Protein AF-A0A8H6MIF4-F1 (afdb_monomer_lite)

InterPro domains:
  IPR018392 LysM domain [PF01476] (55-94)
  IPR018392 LysM domain [PS51782] (53-99)
  IPR018392 LysM domain [SM00257] (54-100)
  IPR018392 LysM domain [cd00118] (54-97)
  IPR036779 LysM domain superfamily [G3DSA:3.10.350.10] (51-100)
  IPR036779 LysM domain superfamily [SSF54106] (51-100)
  IPR052210 Secreted LysM effector LysM1-like [PTHR34997] (2-101)

Foldseek 3Di:
DDPPPDDPDDDDDDDDDDDDDDDDDDDPPDDPLPPDDDDDPPAQPPADPQQPDKDQAAPPDALVNVCVVLVHDSVVQCVRRVQCPPRSVRPDHRHIHGRDGD

Radius of gyration: 19.07 Å; chains: 1; bounding box: 45×37×45 Å

pLDDT: mean 76.55, std 22.85, range [36.5, 97.06]

Secondary structure (DSSP, 8-state):
---TT--SS---------------------------PPPPSSBPTTPPTTEEEEEEPPTT--HHHHHHHHT--HHHHHHH-GGG-TTSTTPPTTSEEEEEE-

Structure (mmCIF, N/CA/C/O backbone):
data_AF-A0A8H6MIF4-F1
#
_entry.id   AF-A0A8H6MIF4-F1
#
loop_
_atom_site.group_PDB
_atom_site.id
_atom_site.type_symbol
_atom_site.label_atom_id
_atom_site.label_alt_id
_atom_site.label_comp_id
_atom_site.label_asym_id
_atom_site.label_entity_id
_atom_site.label_seq_id
_atom_site.pdbx_PDB_ins_code
_atom_site.Cartn_x
_atom_site.Cartn_y
_atom_site.Cartn_z
_atom_site.occupancy
_atom_site.B_iso_or_equiv
_atom_site.auth_seq_id
_atom_site.auth_comp_id
_atom_site.auth_asym_id
_atom_site.auth_atom_id
_atom_site.pdbx_PDB_model_num
ATOM 1 N N . MET A 1 1 ? -34.118 21.439 -12.849 1.00 39.94 1 MET A N 1
ATOM 2 C CA . MET A 1 1 ? -33.995 20.562 -11.679 1.00 39.94 1 MET A CA 1
ATOM 3 C C . MET A 1 1 ? -33.793 19.154 -12.208 1.00 39.94 1 MET A C 1
ATOM 5 O O . MET A 1 1 ? -34.739 18.607 -12.749 1.00 39.94 1 MET A O 1
ATOM 9 N N . ASP A 1 2 ? -32.622 18.547 -12.276 1.00 39.00 2 ASP A N 1
ATOM 10 C CA . ASP A 1 2 ? -31.267 18.892 -11.862 1.00 39.00 2 ASP A CA 1
ATOM 11 C C . ASP A 1 2 ? -30.372 17.951 -12.676 1.00 39.00 2 ASP A C 1
ATOM 13 O O . ASP A 1 2 ? -30.547 16.738 -12.604 1.00 39.00 2 ASP A O 1
ATOM 17 N N . CYS A 1 3 ? -29.428 18.477 -13.455 1.00 49.06 3 CYS A N 1
ATOM 18 C CA . CYS A 1 3 ? -28.367 17.652 -14.048 1.00 49.06 3 CYS A CA 1
ATOM 19 C C . CYS A 1 3 ? -27.164 17.593 -13.093 1.00 49.06 3 CYS A C 1
ATOM 21 O O . CYS A 1 3 ? -26.014 17.712 -13.511 1.00 49.06 3 CYS A O 1
ATOM 23 N N . THR A 1 4 ? -27.436 17.471 -11.793 1.00 48.31 4 THR A N 1
ATOM 24 C CA . THR A 1 4 ? -26.434 17.487 -10.726 1.00 48.31 4 THR A CA 1
ATOM 25 C C . THR A 1 4 ? -26.097 16.042 -10.380 1.00 48.31 4 THR A C 1
ATOM 27 O O . THR A 1 4 ? -26.731 15.441 -9.520 1.00 48.31 4 THR A O 1
ATOM 30 N N . GLY A 1 5 ? -25.149 15.456 -11.114 1.00 53.59 5 GLY A N 1
ATOM 31 C CA . GLY A 1 5 ? -24.694 14.085 -10.853 1.00 53.59 5 GLY A CA 1
ATOM 32 C C . GLY A 1 5 ? -24.014 13.358 -12.013 1.00 53.59 5 GLY A C 1
ATOM 33 O O . GLY A 1 5 ? -23.621 12.210 -11.842 1.00 53.59 5 GLY A O 1
ATOM 34 N N . LEU A 1 6 ? -23.855 13.984 -13.185 1.00 45.16 6 LEU A N 1
ATOM 35 C CA . LEU A 1 6 ? -23.124 13.369 -14.293 1.00 45.16 6 LEU A CA 1
ATOM 36 C C . LEU A 1 6 ? -21.614 13.551 -14.074 1.00 45.16 6 LEU A C 1
ATOM 38 O O . LEU A 1 6 ? -21.033 14.555 -14.483 1.00 45.16 6 LEU A O 1
ATOM 42 N N . GLN A 1 7 ? -20.986 12.600 -13.385 1.00 51.16 7 GLN A N 1
ATOM 43 C CA . GLN A 1 7 ? -19.533 12.460 -13.426 1.00 51.16 7 GLN A CA 1
ATOM 44 C C . GLN A 1 7 ? -19.159 11.801 -14.757 1.00 51.16 7 GLN A C 1
ATOM 46 O O . GLN A 1 7 ? -19.759 10.804 -15.161 1.00 51.16 7 GLN A O 1
ATOM 51 N N . ALA A 1 8 ? -18.224 12.428 -15.469 1.00 39.44 8 ALA A N 1
ATOM 52 C CA . ALA A 1 8 ? -17.667 11.910 -16.708 1.00 39.44 8 ALA A CA 1
ATOM 53 C C . ALA A 1 8 ? -17.007 10.538 -16.466 1.00 39.44 8 ALA A C 1
ATOM 55 O O . ALA A 1 8 ? -16.437 10.314 -15.401 1.00 39.44 8 ALA A O 1
ATOM 56 N N . ASP A 1 9 ? -17.116 9.662 -17.470 1.00 50.44 9 ASP A N 1
ATOM 57 C CA . ASP A 1 9 ? -16.476 8.339 -17.584 1.00 50.44 9 ASP A CA 1
ATOM 58 C C . ASP A 1 9 ? -17.130 7.119 -16.906 1.00 50.44 9 ASP A C 1
ATOM 60 O O . ASP A 1 9 ? -16.450 6.174 -16.518 1.00 50.44 9 ASP A O 1
ATOM 64 N N . VAL A 1 10 ? -18.468 7.041 -16.878 1.00 53.00 10 VAL A N 1
ATOM 65 C CA . VAL A 1 10 ? -19.162 5.766 -16.601 1.00 53.00 10 VAL A CA 1
ATOM 66 C C . VAL A 1 10 ? -20.146 5.408 -17.719 1.00 53.00 10 VAL A C 1
ATOM 68 O O . VAL A 1 10 ? -21.221 5.992 -17.846 1.00 53.00 10 VAL A O 1
ATOM 71 N N . TYR A 1 11 ? -19.791 4.397 -18.517 1.00 50.78 11 TYR A N 1
ATOM 72 C CA . TYR A 1 11 ? -20.720 3.677 -19.390 1.00 50.78 11 TYR A CA 1
ATOM 73 C C . TYR A 1 11 ? -21.257 2.453 -18.636 1.00 50.78 11 TYR A C 1
ATOM 75 O O . TYR A 1 11 ? -20.521 1.503 -18.383 1.00 50.78 11 TYR A O 1
ATOM 83 N N . VAL A 1 12 ? -22.545 2.458 -18.281 1.00 49.25 12 VAL A N 1
ATOM 84 C CA . VAL A 1 12 ? -23.243 1.280 -17.736 1.00 49.25 12 VAL A CA 1
ATOM 85 C C . VAL A 1 12 ? -23.966 0.554 -18.867 1.00 49.25 12 VAL A C 1
ATOM 87 O O . VAL A 1 12 ? -24.858 1.112 -19.504 1.00 49.25 12 VAL A O 1
ATOM 90 N N . CYS A 1 13 ? -23.632 -0.720 -19.077 1.00 44.12 13 CYS A N 1
ATOM 91 C CA . CYS A 1 13 ? -24.439 -1.633 -19.883 1.00 44.12 13 CYS A CA 1
ATOM 92 C C . CYS A 1 13 ? -25.504 -2.292 -18.995 1.00 44.12 13 CYS A C 1
ATOM 94 O O . CYS A 1 13 ? -25.185 -3.138 -18.161 1.00 44.12 13 CYS A O 1
ATOM 96 N N . VAL A 1 14 ? -26.775 -1.923 -19.184 1.00 54.69 14 VAL A N 1
ATOM 97 C CA . VAL A 1 14 ? -27.928 -2.588 -18.554 1.00 54.69 14 VAL A CA 1
ATOM 98 C C . VAL A 1 14 ? -28.432 -3.665 -19.518 1.00 54.69 14 VAL A C 1
ATOM 100 O O . VAL A 1 14 ? -28.909 -3.354 -20.608 1.00 54.69 14 VAL A O 1
ATOM 103 N N . GLY A 1 15 ? -28.250 -4.936 -19.160 1.00 44.34 15 GLY A N 1
ATOM 104 C CA . GLY A 1 15 ? -28.518 -6.072 -20.043 1.00 44.34 15 GLY A CA 1
ATOM 105 C C . GLY A 1 15 ? -30.005 -6.343 -20.293 1.00 44.34 15 GLY A C 1
ATOM 106 O O . GLY A 1 15 ? -30.803 -6.378 -19.358 1.00 44.34 15 GLY A O 1
ATOM 107 N N . LEU A 1 16 ? -30.345 -6.632 -21.554 1.00 36.50 16 LEU A N 1
ATOM 108 C CA . LEU A 1 16 ? -31.554 -7.350 -21.968 1.00 36.50 16 LEU A CA 1
ATOM 109 C C . LEU A 1 16 ? -31.186 -8.386 -23.051 1.00 36.50 1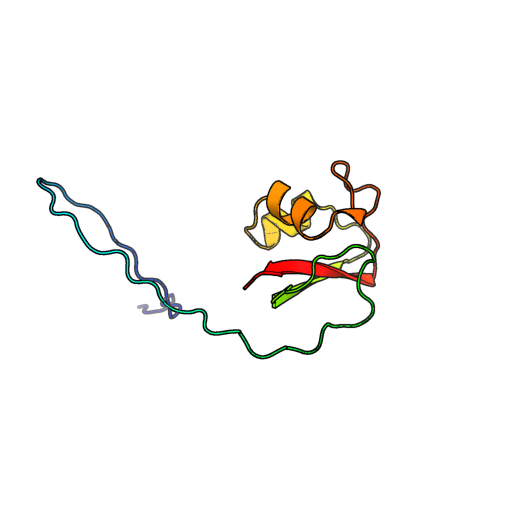6 LEU A C 1
ATOM 111 O O . LEU A 1 16 ? -30.281 -8.177 -23.851 1.00 36.50 16 LEU A O 1
ATOM 115 N N . ALA A 1 17 ? -31.861 -9.530 -22.979 1.00 37.25 17 ALA A N 1
ATOM 116 C CA . ALA A 1 17 ? -31.524 -10.858 -23.499 1.00 37.25 17 ALA A CA 1
ATOM 117 C C . ALA A 1 17 ? -31.232 -11.040 -25.011 1.00 37.25 17 ALA A C 1
ATOM 119 O O . ALA A 1 17 ? -31.860 -10.404 -25.850 1.00 37.25 17 ALA A O 1
ATOM 120 N N . ALA A 1 18 ? -30.418 -12.077 -25.292 1.00 38.25 18 ALA A N 1
ATOM 121 C CA . ALA A 1 18 ? -30.672 -13.227 -26.191 1.00 38.25 18 ALA A CA 1
ATOM 122 C C . ALA A 1 18 ? -29.582 -13.536 -27.249 1.00 38.25 18 ALA A C 1
ATOM 124 O O . ALA A 1 18 ? -29.296 -12.725 -28.116 1.00 38.25 18 ALA A O 1
ATOM 125 N N . ALA A 1 19 ? -29.107 -14.788 -27.174 1.00 45.56 19 ALA A N 1
ATOM 126 C CA . ALA A 1 19 ? -28.669 -15.698 -28.242 1.00 45.56 19 ALA A CA 1
ATOM 127 C C . ALA A 1 19 ? -27.452 -15.370 -29.149 1.00 45.56 19 ALA A C 1
ATOM 129 O O . ALA A 1 19 ? -27.412 -14.394 -29.887 1.00 45.56 19 ALA A O 1
ATOM 130 N N . ASP A 1 20 ? -26.563 -16.370 -29.155 1.00 42.59 20 ASP A N 1
ATOM 131 C CA . ASP A 1 20 ? -25.712 -16.879 -30.237 1.00 42.59 20 ASP A CA 1
ATOM 132 C C . ASP A 1 20 ? -24.364 -16.199 -30.553 1.00 42.59 20 ASP A C 1
ATOM 134 O O . ASP A 1 20 ? -24.234 -15.018 -30.860 1.00 42.59 20 ASP A O 1
ATOM 138 N N . ALA A 1 21 ? -23.317 -17.027 -30.463 1.00 52.59 21 ALA A N 1
ATOM 139 C CA . ALA A 1 21 ? -21.910 -16.687 -30.635 1.00 52.59 21 ALA A CA 1
ATOM 140 C C . ALA A 1 21 ? -21.526 -16.404 -32.098 1.00 52.59 21 ALA A C 1
ATOM 142 O O . ALA A 1 21 ? -22.039 -17.041 -33.020 1.00 52.59 21 ALA A O 1
ATOM 143 N N . PRO A 1 22 ? -20.473 -15.590 -32.292 1.00 41.16 22 PRO A N 1
ATOM 144 C CA . PRO A 1 22 ? -19.294 -16.133 -32.967 1.00 41.16 22 PRO A CA 1
ATOM 145 C C . PRO A 1 22 ? -17.962 -15.748 -32.282 1.00 41.16 22 PRO A C 1
ATOM 147 O O . PRO A 1 22 ? -17.738 -14.617 -31.867 1.00 41.16 22 PRO A O 1
ATOM 150 N N . ARG A 1 23 ? -17.036 -16.711 -32.212 1.00 52.56 23 ARG A N 1
ATOM 151 C CA . ARG A 1 23 ? -15.565 -16.523 -32.116 1.00 52.56 23 ARG A CA 1
ATOM 152 C C . ARG A 1 23 ? -15.042 -16.280 -33.552 1.00 52.56 23 ARG A C 1
ATOM 154 O O . ARG A 1 23 ? -15.658 -16.890 -34.427 1.00 52.56 23 ARG A O 1
ATOM 161 N N . PRO A 1 24 ? -13.940 -15.548 -33.880 1.00 50.31 24 PRO A N 1
ATOM 162 C CA . PRO A 1 24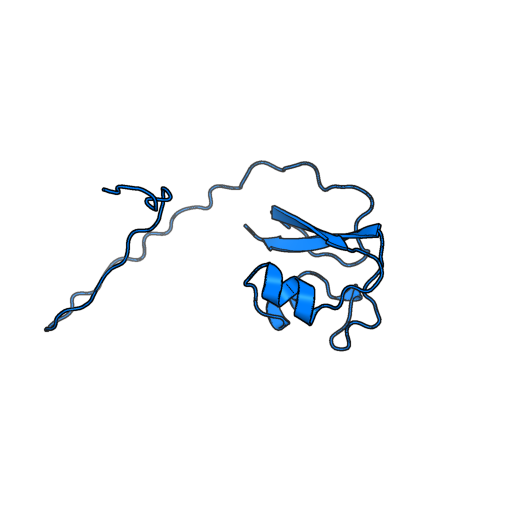 ? -12.736 -15.126 -33.121 1.00 50.31 24 PRO A CA 1
ATOM 163 C C . PRO A 1 24 ? -12.461 -13.593 -33.214 1.00 50.31 24 PRO A C 1
ATOM 165 O O . PRO A 1 24 ? -13.121 -12.883 -33.958 1.00 50.31 24 PRO A O 1
ATOM 168 N N . THR A 1 25 ? -11.528 -12.967 -32.485 1.00 39.72 25 THR A N 1
ATOM 169 C CA . THR A 1 25 ? -10.068 -12.949 -32.731 1.00 39.72 25 THR A CA 1
ATOM 170 C C . THR A 1 25 ? -9.411 -12.223 -31.556 1.00 39.72 25 THR A C 1
ATOM 172 O O . THR A 1 25 ? -9.850 -11.138 -31.186 1.00 39.72 25 THR A O 1
ATOM 175 N N . ALA A 1 26 ? -8.379 -12.820 -30.956 1.00 55.19 26 ALA A N 1
ATOM 176 C CA . ALA A 1 26 ? -7.575 -12.169 -29.931 1.00 55.19 26 ALA A CA 1
ATOM 177 C C . ALA A 1 26 ? -6.852 -10.966 -30.553 1.00 55.19 26 ALA A C 1
ATOM 179 O O . ALA A 1 26 ? -5.929 -11.138 -31.350 1.00 55.19 26 ALA A O 1
ATOM 180 N N . ALA A 1 27 ? -7.287 -9.756 -30.211 1.00 48.66 27 ALA A N 1
ATOM 181 C CA . ALA A 1 27 ? -6.500 -8.561 -30.447 1.00 48.66 27 ALA A CA 1
ATOM 182 C C . ALA A 1 27 ? -5.360 -8.562 -29.424 1.00 48.66 27 ALA A C 1
ATOM 184 O O . ALA A 1 27 ? -5.556 -8.267 -28.246 1.00 48.66 27 ALA A O 1
ATOM 185 N N . THR A 1 28 ? -4.166 -8.949 -29.865 1.00 47.41 28 THR A N 1
ATOM 186 C CA . THR A 1 28 ? -2.928 -8.658 -29.145 1.00 47.41 28 THR A CA 1
ATOM 187 C C . THR A 1 28 ? -2.704 -7.152 -29.232 1.00 47.41 28 THR A C 1
ATOM 189 O O . THR A 1 28 ? -2.039 -6.665 -30.142 1.00 47.41 28 THR A O 1
ATOM 192 N N . THR A 1 29 ? -3.304 -6.396 -28.314 1.00 43.00 29 THR A N 1
ATOM 193 C CA . THR A 1 29 ? -2.880 -5.020 -28.061 1.00 43.00 29 THR A CA 1
ATOM 194 C C . THR A 1 29 ? -1.504 -5.110 -27.420 1.00 43.00 29 THR A C 1
ATOM 196 O O . THR A 1 29 ? -1.362 -5.447 -26.247 1.00 43.00 29 THR A O 1
ATOM 199 N N . THR A 1 30 ? -0.474 -4.884 -28.232 1.00 42.38 30 THR A N 1
ATOM 200 C CA . THR A 1 30 ? 0.873 -4.596 -27.754 1.00 42.38 30 THR A CA 1
ATOM 201 C C . THR A 1 30 ? 0.787 -3.444 -26.760 1.00 42.38 30 THR A C 1
ATOM 203 O O . THR A 1 30 ? 0.250 -2.381 -27.065 1.00 42.38 30 THR A O 1
ATOM 206 N N . MET A 1 31 ? 1.288 -3.732 -25.563 1.00 46.06 31 MET A N 1
ATOM 207 C CA . MET A 1 31 ? 1.363 -2.882 -24.385 1.00 46.06 31 MET A CA 1
ATOM 208 C C . MET A 1 31 ? 1.751 -1.445 -24.741 1.00 46.06 31 MET A C 1
ATOM 210 O O . MET A 1 31 ? 2.840 -1.194 -25.264 1.00 46.06 31 MET A O 1
ATOM 214 N N . ALA A 1 32 ? 0.885 -0.493 -24.399 1.00 46.00 32 ALA A N 1
ATOM 215 C CA . ALA A 1 32 ? 1.359 0.845 -24.104 1.00 46.00 32 ALA A CA 1
ATOM 216 C C . ALA A 1 32 ? 2.121 0.728 -22.783 1.00 46.00 32 ALA A C 1
ATOM 218 O O . ALA A 1 32 ? 1.512 0.529 -21.741 1.00 46.00 32 ALA A O 1
ATOM 219 N N . VAL A 1 33 ? 3.452 0.774 -22.839 1.00 51.84 33 VAL A N 1
ATOM 220 C CA . VAL A 1 33 ? 4.277 0.969 -21.644 1.00 51.84 33 VAL A CA 1
ATOM 221 C C . VAL A 1 33 ? 3.876 2.341 -21.104 1.00 51.84 33 VAL A C 1
ATOM 223 O O . VAL A 1 33 ? 4.122 3.330 -21.805 1.00 51.84 33 VAL A O 1
ATOM 226 N N . PRO A 1 34 ? 3.223 2.466 -19.937 1.00 50.31 34 PRO A N 1
ATOM 227 C CA . PRO A 1 34 ? 3.027 3.785 -19.386 1.00 50.31 34 PRO A CA 1
ATOM 228 C C . PRO A 1 34 ? 4.402 4.307 -19.005 1.00 50.31 34 PRO A C 1
ATOM 230 O O . PRO A 1 34 ? 5.186 3.664 -18.303 1.00 50.31 34 PRO A O 1
ATOM 233 N N . SER A 1 35 ? 4.696 5.478 -19.550 1.00 48.78 35 SER A N 1
ATOM 234 C CA . SER A 1 35 ? 5.839 6.297 -19.212 1.00 48.78 35 SER A CA 1
ATOM 235 C C . SER A 1 35 ? 6.010 6.344 -17.700 1.00 48.78 35 SER A C 1
ATOM 237 O O . SER A 1 35 ? 5.093 6.706 -16.968 1.00 48.78 35 SER A O 1
ATOM 239 N N . THR A 1 36 ? 7.210 5.973 -17.274 1.00 51.25 36 THR A N 1
ATOM 240 C CA . THR A 1 36 ? 7.725 5.999 -15.909 1.00 51.25 36 THR A CA 1
ATOM 241 C C . THR A 1 36 ? 7.387 7.315 -15.208 1.00 51.25 36 THR A C 1
ATOM 243 O O . THR A 1 36 ? 8.129 8.296 -15.315 1.00 51.25 36 THR A O 1
ATOM 246 N N . GLY A 1 37 ? 6.277 7.341 -14.469 1.00 60.56 37 GLY A N 1
ATOM 247 C CA . GLY A 1 37 ? 6.150 8.251 -13.341 1.00 60.56 37 GLY A CA 1
ATOM 248 C C . GLY A 1 37 ? 7.315 7.960 -12.401 1.00 60.56 37 GLY A C 1
ATOM 249 O O . GLY A 1 37 ? 7.655 6.797 -12.176 1.00 60.56 37 GLY A O 1
ATOM 250 N N . ALA A 1 38 ? 8.003 8.998 -11.928 1.00 74.69 38 ALA A N 1
ATOM 251 C CA . ALA A 1 38 ? 9.082 8.796 -10.975 1.00 74.69 38 ALA A CA 1
ATOM 252 C C . ALA A 1 38 ? 8.518 8.054 -9.757 1.00 74.69 38 ALA A C 1
ATOM 254 O O . ALA A 1 38 ? 7.527 8.496 -9.175 1.00 74.69 38 ALA A O 1
ATOM 255 N N . THR A 1 39 ? 9.132 6.929 -9.387 1.00 83.25 39 THR A N 1
ATOM 256 C CA . THR A 1 39 ? 8.760 6.220 -8.165 1.00 83.25 39 THR A CA 1
ATOM 257 C C . THR A 1 39 ? 8.947 7.178 -6.985 1.00 83.25 39 THR A C 1
ATOM 259 O O . THR A 1 39 ? 10.036 7.747 -6.841 1.00 83.25 39 THR A O 1
ATOM 262 N N . PRO A 1 40 ? 7.908 7.404 -6.164 1.00 87.06 40 PRO A N 1
ATOM 263 C CA . PRO A 1 40 ? 8.005 8.325 -5.046 1.00 87.06 40 PRO A CA 1
ATOM 264 C C . PRO A 1 40 ? 9.008 7.812 -4.005 1.00 87.06 40 PRO A C 1
ATOM 266 O O . PRO A 1 40 ? 9.403 6.647 -3.999 1.00 87.06 40 PRO A O 1
ATOM 269 N N . SER A 1 41 ? 9.444 8.700 -3.117 1.00 87.69 41 SER A N 1
ATOM 270 C CA . SER A 1 41 ? 10.369 8.369 -2.033 1.00 87.69 41 SER A CA 1
ATOM 271 C C . SER A 1 41 ? 9.857 8.965 -0.721 1.00 87.69 41 SER A C 1
ATOM 273 O O . SER A 1 41 ? 9.378 10.104 -0.738 1.00 87.69 41 SER A O 1
ATOM 275 N N . PRO A 1 42 ? 9.950 8.240 0.408 1.00 93.19 42 PRO A N 1
ATOM 276 C CA . PRO A 1 42 ? 10.477 6.876 0.550 1.00 93.19 42 PRO A CA 1
ATOM 277 C C . PRO A 1 42 ? 9.446 5.801 0.172 1.00 93.19 42 PRO A C 1
ATOM 279 O O . PRO A 1 42 ? 8.269 5.929 0.486 1.00 93.19 42 PRO A O 1
ATOM 282 N N . THR A 1 43 ? 9.879 4.715 -0.462 1.00 93.06 43 THR A N 1
ATOM 283 C CA . THR A 1 43 ? 9.033 3.537 -0.721 1.00 93.06 43 THR A CA 1
ATOM 284 C C . THR A 1 43 ? 9.297 2.430 0.279 1.00 93.06 43 THR A C 1
ATOM 286 O O . THR A 1 43 ? 10.395 2.316 0.828 1.00 93.06 43 THR A O 1
ATOM 289 N N . GLN A 1 44 ? 8.278 1.607 0.512 1.00 92.62 44 GLN A N 1
ATOM 290 C CA . GLN A 1 44 ? 8.431 0.401 1.302 1.00 92.62 44 GLN A CA 1
ATOM 291 C C . GLN A 1 44 ? 9.353 -0.591 0.578 1.00 92.62 44 GLN A C 1
ATOM 293 O O . GLN A 1 44 ? 9.196 -0.865 -0.614 1.00 92.62 44 GLN A O 1
ATOM 298 N N . GLU A 1 45 ? 10.316 -1.151 1.314 1.00 91.88 45 GLU A N 1
ATOM 299 C CA . GLU A 1 45 ? 11.166 -2.228 0.807 1.00 91.88 45 GLU A CA 1
ATOM 300 C C . GLU A 1 45 ? 10.312 -3.411 0.334 1.00 91.88 45 GLU A C 1
ATOM 302 O O . GLU A 1 45 ? 9.260 -3.693 0.899 1.00 91.88 45 GLU A O 1
ATOM 307 N N . GLY A 1 46 ? 10.755 -4.105 -0.713 1.00 89.38 46 GLY A N 1
ATOM 308 C CA . GLY A 1 46 ? 10.056 -5.275 -1.242 1.00 89.38 46 GLY A CA 1
ATOM 309 C C . GLY A 1 46 ? 8.808 -4.957 -2.067 1.00 89.38 46 GLY A C 1
ATOM 310 O O . GLY A 1 46 ? 8.161 -5.894 -2.515 1.00 89.38 46 GLY A O 1
ATOM 311 N N . MET A 1 47 ? 8.478 -3.686 -2.307 1.00 93.56 47 MET A N 1
ATOM 312 C CA . MET A 1 47 ? 7.444 -3.296 -3.269 1.00 93.56 47 MET A CA 1
ATOM 313 C C . MET A 1 47 ? 7.798 -3.772 -4.691 1.00 93.56 47 MET A C 1
ATOM 315 O O . MET A 1 47 ? 8.961 -3.752 -5.104 1.00 93.56 47 MET A O 1
ATOM 319 N N . VAL A 1 48 ? 6.789 -4.203 -5.446 1.00 92.00 48 VAL A N 1
ATOM 320 C CA . VAL A 1 48 ? 6.932 -4.730 -6.808 1.00 92.00 48 VAL A CA 1
ATOM 321 C C . VAL A 1 48 ? 7.495 -3.693 -7.790 1.00 92.00 48 VAL A C 1
ATOM 323 O O . VAL A 1 48 ? 7.251 -2.490 -7.682 1.00 92.00 48 VAL A O 1
ATOM 326 N N . ALA A 1 49 ? 8.225 -4.171 -8.799 1.00 87.44 49 ALA A N 1
ATOM 327 C CA . ALA A 1 49 ? 8.620 -3.354 -9.942 1.00 87.44 49 ALA A CA 1
ATOM 328 C C . ALA A 1 49 ? 7.428 -3.128 -10.892 1.00 87.44 49 ALA A C 1
ATOM 330 O O . ALA A 1 49 ? 6.611 -4.021 -11.083 1.00 87.44 49 ALA A O 1
ATOM 331 N N . GLY A 1 50 ? 7.347 -1.953 -11.523 1.00 86.56 50 GLY A N 1
ATOM 332 C CA . GLY A 1 50 ? 6.245 -1.630 -12.444 1.00 86.56 50 GLY A CA 1
ATOM 333 C C . GLY A 1 50 ? 4.968 -1.145 -11.755 1.00 86.56 50 GLY A C 1
ATOM 334 O O . GLY A 1 50 ? 3.913 -1.100 -12.381 1.00 86.56 50 GLY A O 1
ATOM 335 N N . CYS A 1 51 ? 5.062 -0.761 -10.481 1.00 90.94 51 CYS A N 1
ATOM 336 C CA . CYS A 1 51 ? 3.979 -0.060 -9.817 1.00 90.94 51 CYS A CA 1
ATOM 337 C C . CYS A 1 51 ? 3.670 1.267 -10.528 1.00 90.94 51 CYS A C 1
ATOM 339 O O . CYS A 1 51 ? 4.571 2.084 -10.745 1.00 90.94 51 CYS A O 1
ATOM 341 N N . ALA A 1 52 ? 2.405 1.457 -10.890 1.00 89.81 52 ALA A N 1
ATOM 342 C CA . ALA A 1 52 ? 1.892 2.642 -11.563 1.00 89.81 52 ALA A CA 1
ATOM 343 C C . ALA A 1 52 ? 1.174 3.591 -10.593 1.00 89.81 52 ALA A C 1
ATOM 345 O O . ALA A 1 52 ? 1.191 4.803 -10.810 1.00 89.81 52 ALA A O 1
ATOM 346 N N . GLU A 1 53 ? 0.601 3.058 -9.508 1.00 92.06 53 GLU A N 1
ATOM 347 C CA . GLU A 1 53 ? -0.146 3.827 -8.511 1.00 92.06 53 GLU A CA 1
ATOM 348 C C . GLU A 1 53 ? 0.359 3.565 -7.091 1.00 92.06 53 GLU A C 1
ATOM 350 O O . GLU A 1 53 ? 0.585 2.422 -6.690 1.00 92.06 53 GLU A O 1
ATOM 355 N N . PHE A 1 54 ? 0.515 4.634 -6.308 1.00 94.38 54 PHE A N 1
ATOM 356 C CA . PHE A 1 54 ? 1.146 4.588 -4.991 1.00 94.38 54 PHE A CA 1
ATOM 357 C C . PHE A 1 54 ? 0.253 5.199 -3.915 1.00 94.38 54 PHE A C 1
ATOM 359 O O . PHE A 1 54 ? -0.370 6.238 -4.131 1.00 94.38 54 PHE A O 1
ATOM 366 N N . TYR A 1 55 ? 0.281 4.612 -2.721 1.00 95.81 55 TYR A N 1
ATOM 367 C CA . TYR A 1 55 ? -0.396 5.125 -1.534 1.00 95.81 55 TYR A CA 1
ATOM 368 C C . TYR A 1 55 ? 0.616 5.444 -0.432 1.00 95.81 55 TYR A C 1
ATOM 370 O O . TYR A 1 55 ? 1.453 4.604 -0.106 1.00 95.81 55 TYR A O 1
ATOM 378 N N . LEU A 1 56 ? 0.547 6.648 0.147 1.00 96.50 56 LEU A N 1
ATOM 379 C CA . LEU A 1 56 ? 1.362 7.022 1.306 1.00 96.50 56 LEU A CA 1
ATOM 380 C C . LEU A 1 56 ? 0.686 6.532 2.585 1.00 96.50 56 LEU A C 1
ATOM 382 O O . LEU A 1 56 ? -0.305 7.118 3.026 1.00 96.50 56 LEU A O 1
ATOM 386 N N . VAL A 1 57 ? 1.266 5.509 3.205 1.00 96.75 57 VAL A N 1
ATOM 387 C CA . VAL A 1 57 ? 0.720 4.896 4.417 1.00 96.75 57 VAL A CA 1
ATOM 388 C C . VAL A 1 57 ? 0.708 5.897 5.569 1.00 96.75 57 VAL A C 1
ATOM 390 O O . VAL A 1 57 ? 1.746 6.457 5.935 1.00 96.75 57 VAL A O 1
ATOM 393 N N . GLN A 1 58 ? -0.456 6.100 6.173 1.00 95.81 58 GLN A N 1
ATOM 394 C CA . GLN A 1 58 ? -0.631 6.893 7.380 1.00 95.81 58 GLN A CA 1
ATOM 395 C C . GLN A 1 58 ? -0.453 6.026 8.631 1.00 95.81 58 GLN A C 1
ATOM 397 O O . GLN A 1 58 ? -0.627 4.807 8.634 1.00 95.81 58 GLN A O 1
ATOM 402 N N . SER A 1 59 ? -0.093 6.665 9.743 1.00 94.38 59 SER A N 1
ATOM 403 C CA . SER A 1 59 ? -0.013 5.963 11.024 1.00 94.38 59 SER A CA 1
ATOM 404 C C . SER A 1 59 ? -1.395 5.460 11.442 1.00 94.38 59 SER A C 1
ATOM 406 O O . SER A 1 59 ? -2.299 6.262 11.666 1.00 94.38 59 SER A O 1
ATOM 408 N N . GLY A 1 60 ? -1.522 4.147 11.633 1.00 92.25 60 GLY A N 1
ATOM 409 C CA . GLY A 1 60 ? -2.773 3.498 12.032 1.00 92.25 60 GLY A CA 1
ATOM 410 C C . GLY A 1 60 ? -3.546 2.865 10.877 1.00 92.25 60 GLY A C 1
ATOM 411 O O . GLY A 1 60 ? -4.561 2.220 11.136 1.00 92.25 60 GLY A O 1
ATOM 412 N N . ASP A 1 61 ? -3.059 2.993 9.641 1.00 95.50 61 ASP A N 1
ATOM 413 C CA . ASP A 1 61 ? -3.625 2.263 8.513 1.00 95.50 61 ASP A CA 1
ATOM 414 C C . ASP A 1 61 ? -3.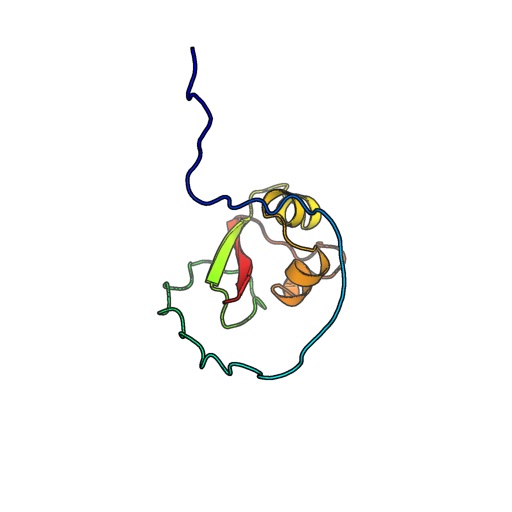408 0.755 8.650 1.00 95.50 61 ASP A C 1
ATOM 416 O O . ASP A 1 61 ? -2.451 0.274 9.263 1.00 95.50 61 ASP A O 1
ATOM 420 N N . GLY A 1 62 ? -4.306 0.004 8.021 1.00 95.69 62 GLY A N 1
ATOM 421 C CA . GLY A 1 62 ? -4.186 -1.434 7.846 1.00 95.69 62 GLY A CA 1
ATOM 422 C C . GLY A 1 62 ? -4.381 -1.805 6.385 1.00 95.69 62 GLY A C 1
ATOM 423 O O . GLY A 1 62 ? -5.098 -1.129 5.652 1.00 95.69 62 GLY A O 1
ATOM 424 N N . CYS A 1 63 ? -3.787 -2.921 5.977 1.00 96.69 63 CYS A N 1
ATOM 425 C CA . CYS A 1 63 ? -3.783 -3.391 4.594 1.00 96.69 63 CYS A CA 1
ATOM 426 C C . CYS A 1 63 ? -5.206 -3.541 4.047 1.00 96.69 63 CYS A C 1
ATOM 428 O O . CYS A 1 63 ? -5.465 -3.109 2.933 1.00 96.69 63 CYS A O 1
ATOM 430 N N . TRP A 1 64 ? -6.139 -4.052 4.864 1.00 96.38 64 TRP A N 1
ATOM 431 C CA . TRP A 1 64 ? -7.553 -4.158 4.492 1.00 96.38 64 TRP A CA 1
ATOM 432 C C . TRP A 1 64 ? -8.211 -2.793 4.255 1.00 96.38 64 TRP A C 1
ATOM 434 O O . TRP A 1 64 ? -8.925 -2.624 3.276 1.00 96.38 64 TRP A O 1
ATOM 444 N N . ALA A 1 65 ? -7.949 -1.808 5.122 1.00 96.62 65 ALA A N 1
ATOM 445 C CA . ALA A 1 65 ? -8.528 -0.472 4.986 1.00 96.62 65 ALA A CA 1
ATOM 446 C C . ALA A 1 65 ? -7.976 0.261 3.754 1.00 96.62 65 ALA A C 1
ATOM 448 O O . ALA A 1 65 ? -8.729 0.925 3.050 1.00 96.62 65 ALA A O 1
ATOM 449 N N . ILE A 1 66 ? -6.679 0.099 3.466 1.00 95.69 66 ILE A N 1
ATOM 450 C CA . ILE A 1 66 ? -6.055 0.644 2.254 1.00 95.69 66 ILE A CA 1
ATOM 451 C C . ILE A 1 66 ? -6.658 -0.029 1.019 1.00 95.69 66 ILE A C 1
ATOM 453 O O . ILE A 1 66 ? -7.111 0.668 0.115 1.00 95.69 66 ILE A O 1
ATOM 457 N N . SER A 1 67 ? -6.703 -1.365 0.981 1.00 94.88 67 SER A N 1
ATOM 458 C CA . SER A 1 67 ? -7.217 -2.097 -0.180 1.00 94.88 67 SER A CA 1
ATOM 459 C C . SER A 1 67 ? -8.689 -1.784 -0.458 1.00 94.88 67 SER A C 1
ATOM 461 O O . SER A 1 67 ? -9.047 -1.536 -1.604 1.00 94.88 67 SER A O 1
ATOM 463 N N . ASP A 1 68 ? -9.521 -1.715 0.588 1.00 95.69 68 ASP A N 1
ATOM 464 C CA . ASP A 1 68 ? -10.943 -1.363 0.485 1.00 95.69 68 ASP A CA 1
ATOM 465 C C . ASP A 1 68 ? -11.129 0.072 -0.032 1.00 95.69 68 ASP A C 1
ATOM 467 O O . ASP A 1 68 ? -11.867 0.300 -0.989 1.00 95.69 68 ASP A O 1
ATOM 471 N N . ALA A 1 69 ? -10.373 1.032 0.514 1.00 94.44 69 ALA A N 1
ATOM 472 C CA . ALA A 1 69 ? -10.435 2.429 0.090 1.00 94.44 69 ALA A CA 1
ATOM 473 C C . ALA A 1 69 ? -9.950 2.657 -1.351 1.00 94.44 69 ALA A C 1
ATOM 475 O O . ALA A 1 69 ? -10.394 3.608 -1.993 1.00 94.44 69 ALA A O 1
ATOM 476 N N . GLN A 1 70 ? -9.028 1.824 -1.848 1.00 93.56 70 GLN A N 1
ATOM 477 C CA . GLN A 1 70 ? -8.538 1.881 -3.232 1.00 93.56 70 GLN A CA 1
ATOM 478 C C . GLN A 1 70 ? -9.320 0.965 -4.189 1.00 93.56 70 GLN A C 1
ATOM 480 O O . GLN A 1 70 ? -9.074 0.994 -5.391 1.00 93.56 70 GLN A O 1
ATOM 485 N N . GLY A 1 71 ? -10.266 0.163 -3.688 1.00 93.12 71 GLY A N 1
ATOM 486 C CA . GLY A 1 71 ? -11.063 -0.750 -4.510 1.00 93.12 71 GLY A CA 1
ATOM 487 C C . GLY A 1 71 ? -10.270 -1.912 -5.120 1.00 93.12 71 GLY A C 1
ATOM 488 O O . GLY A 1 71 ? -10.660 -2.419 -6.171 1.00 93.12 71 GLY A O 1
ATOM 489 N N . ILE A 1 72 ? -9.175 -2.334 -4.481 1.00 94.88 72 ILE A N 1
ATOM 490 C CA . ILE A 1 72 ? -8.327 -3.456 -4.918 1.00 94.88 72 ILE A CA 1
ATOM 491 C C . ILE A 1 72 ? -8.499 -4.664 -3.998 1.00 94.88 72 ILE A C 1
ATOM 493 O O . ILE A 1 72 ? -8.865 -4.527 -2.826 1.00 94.88 72 ILE A O 1
ATOM 497 N N . SER A 1 73 ? -8.197 -5.865 -4.493 1.00 96.44 73 SER A N 1
ATOM 498 C CA . SER A 1 73 ? -8.220 -7.053 -3.639 1.00 96.44 73 SER A CA 1
ATOM 499 C C . SER A 1 73 ? -7.073 -7.008 -2.630 1.00 96.44 73 SER A C 1
ATOM 501 O O . SER A 1 73 ? -5.949 -6.619 -2.952 1.00 96.44 73 SER A O 1
ATOM 503 N N . LEU A 1 74 ? -7.319 -7.486 -1.410 1.00 94.88 74 LEU A N 1
ATOM 504 C CA . LEU A 1 74 ? -6.274 -7.585 -0.389 1.00 94.88 74 LEU A CA 1
ATOM 505 C C . LEU A 1 74 ? -5.121 -8.510 -0.832 1.00 94.88 74 LEU A C 1
ATOM 507 O O . LEU A 1 74 ? -3.958 -8.222 -0.562 1.00 94.88 74 LEU A O 1
ATOM 511 N N . ASP A 1 75 ? -5.430 -9.583 -1.564 1.00 95.94 75 ASP A N 1
ATOM 512 C CA . ASP A 1 75 ? -4.425 -10.466 -2.165 1.00 95.94 75 ASP A CA 1
ATOM 513 C C . ASP A 1 75 ? -3.544 -9.744 -3.196 1.00 95.94 75 ASP A C 1
ATOM 515 O O . ASP A 1 75 ? -2.327 -9.919 -3.180 1.00 95.94 75 ASP A O 1
ATOM 519 N N . GLU A 1 76 ? -4.119 -8.887 -4.049 1.00 95.44 76 GLU A N 1
ATOM 520 C CA . GLU A 1 76 ? -3.354 -8.072 -5.005 1.00 95.44 76 GLU A CA 1
ATOM 521 C C . GLU A 1 76 ? -2.429 -7.101 -4.267 1.00 95.44 76 GLU A C 1
ATOM 523 O O . GLU A 1 76 ? -1.240 -7.013 -4.578 1.00 95.44 76 GLU A O 1
ATOM 528 N N . PHE A 1 77 ? -2.933 -6.461 -3.208 1.00 96.81 77 PHE A N 1
ATOM 529 C CA . PHE A 1 77 ? -2.126 -5.598 -2.353 1.00 96.81 77 PHE A CA 1
ATOM 530 C C . PHE A 1 77 ? -0.930 -6.345 -1.737 1.00 96.81 77 PHE A C 1
ATOM 532 O O . PHE A 1 77 ? 0.191 -5.830 -1.746 1.00 96.81 77 PHE A O 1
ATOM 539 N N . TYR A 1 78 ? -1.126 -7.570 -1.242 1.00 96.81 78 TYR A N 1
ATOM 540 C CA . TYR A 1 78 ? -0.034 -8.398 -0.718 1.00 96.81 78 TYR A CA 1
ATOM 541 C C . TYR A 1 78 ? 0.943 -8.849 -1.801 1.00 96.81 78 TYR A C 1
ATOM 543 O O . TYR A 1 78 ? 2.152 -8.868 -1.561 1.00 96.81 78 TYR A O 1
ATOM 551 N N . MET A 1 79 ? 0.447 -9.179 -2.994 1.00 96.12 79 MET A N 1
ATOM 552 C CA . MET A 1 79 ? 1.287 -9.543 -4.134 1.00 96.12 79 MET A CA 1
ATOM 553 C C . MET A 1 79 ? 2.195 -8.390 -4.565 1.00 96.12 79 MET A C 1
ATOM 555 O O . MET A 1 79 ? 3.360 -8.620 -4.891 1.00 96.12 79 MET A O 1
ATOM 559 N N . TRP A 1 80 ? 1.688 -7.158 -4.555 1.00 97.06 80 TRP A N 1
ATOM 560 C CA . TRP A 1 80 ? 2.471 -5.980 -4.927 1.00 97.06 80 TRP A CA 1
ATOM 561 C C . TRP A 1 80 ? 3.387 -5.481 -3.809 1.00 97.06 80 TRP A C 1
ATOM 563 O O . TRP A 1 80 ? 4.365 -4.787 -4.088 1.00 97.06 80 TRP A O 1
ATOM 573 N N . ASN A 1 81 ? 3.109 -5.848 -2.556 1.00 96.94 81 ASN A N 1
ATOM 574 C CA . ASN A 1 81 ? 3.858 -5.393 -1.386 1.00 96.94 81 ASN A CA 1
ATOM 575 C C . ASN A 1 81 ? 4.231 -6.555 -0.447 1.00 96.94 81 ASN A C 1
ATOM 577 O O . ASN A 1 81 ? 3.852 -6.541 0.722 1.00 96.94 81 ASN A O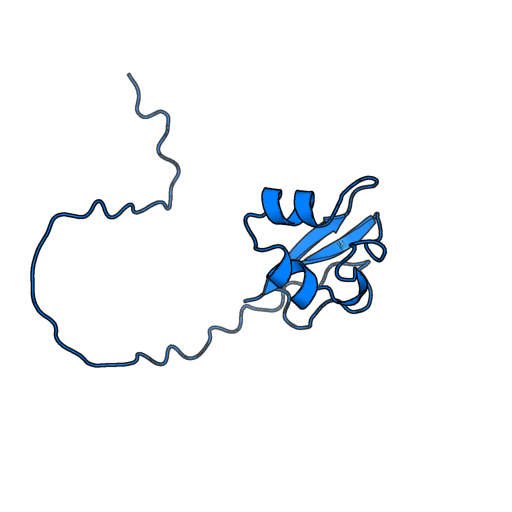 1
ATOM 581 N N . PRO A 1 82 ? 5.008 -7.560 -0.883 1.00 96.19 82 PRO A N 1
ATOM 582 C CA . PRO A 1 82 ? 5.295 -8.759 -0.089 1.00 96.19 82 PRO A CA 1
ATOM 583 C C . PRO A 1 82 ? 5.928 -8.482 1.285 1.00 96.19 82 PRO A C 1
ATOM 585 O O . PRO A 1 82 ? 5.734 -9.262 2.218 1.00 96.19 82 PRO A O 1
ATOM 588 N N . ALA A 1 83 ? 6.643 -7.365 1.455 1.00 95.88 83 ALA A N 1
ATOM 589 C CA . ALA A 1 83 ? 7.219 -6.988 2.746 1.00 95.88 83 ALA A CA 1
ATOM 590 C C . ALA A 1 83 ? 6.177 -6.625 3.815 1.00 95.88 83 ALA A C 1
ATOM 592 O O . ALA A 1 83 ? 6.505 -6.681 5.001 1.00 95.88 83 ALA A O 1
ATOM 593 N N . VAL A 1 84 ? 4.933 -6.295 3.435 1.00 95.75 84 VAL A N 1
ATOM 594 C CA . VAL A 1 84 ? 3.847 -6.040 4.402 1.00 95.75 84 VAL A CA 1
ATOM 595 C C . VAL A 1 84 ? 3.371 -7.322 5.083 1.00 95.75 84 VAL A C 1
ATOM 597 O O . VAL A 1 84 ? 2.834 -7.252 6.189 1.00 95.75 84 VAL A O 1
ATOM 600 N N . LYS A 1 85 ? 3.654 -8.482 4.464 1.00 94.31 85 LYS A N 1
ATOM 601 C CA . LYS A 1 85 ? 3.191 -9.826 4.842 1.00 94.31 85 LYS A CA 1
ATOM 602 C C . LYS A 1 85 ? 1.667 -9.974 4.783 1.00 94.31 85 LYS A C 1
ATOM 604 O O . LYS A 1 85 ? 0.920 -9.004 4.732 1.00 94.31 85 LYS A O 1
ATOM 609 N N . THR A 1 86 ? 1.191 -11.215 4.840 1.00 93.19 86 THR A N 1
ATOM 610 C CA . THR A 1 86 ? -0.247 -11.539 4.780 1.00 93.19 86 THR A CA 1
ATOM 611 C C . THR A 1 86 ? -1.015 -11.169 6.051 1.00 93.19 86 THR A C 1
ATOM 613 O O . THR A 1 86 ? -2.241 -11.113 6.040 1.00 93.19 86 THR A O 1
ATOM 616 N N . ASP A 1 87 ? -0.309 -10.941 7.158 1.00 93.12 87 ASP A N 1
ATOM 617 C CA . ASP A 1 87 ? -0.847 -10.462 8.435 1.00 93.12 87 ASP A CA 1
ATOM 618 C C . ASP A 1 87 ? -0.712 -8.938 8.603 1.00 93.12 87 ASP A C 1
ATOM 620 O O . ASP A 1 87 ? -1.021 -8.408 9.667 1.00 93.12 87 ASP A O 1
ATOM 624 N N . CYS A 1 88 ? -0.245 -8.227 7.570 1.00 95.81 88 CYS A N 1
ATOM 625 C CA . CYS A 1 88 ? -0.039 -6.779 7.559 1.00 95.81 88 CYS A CA 1
ATOM 626 C C . CYS A 1 88 ? 0.965 -6.231 8.599 1.00 95.81 88 CYS A C 1
ATOM 628 O O . CYS A 1 88 ? 1.193 -5.024 8.664 1.00 95.81 88 CYS A O 1
ATOM 630 N N . SER A 1 89 ? 1.620 -7.081 9.402 1.00 96.00 89 SER A N 1
ATOM 631 C CA . SER A 1 89 ? 2.570 -6.634 10.437 1.00 96.00 89 SER A CA 1
ATOM 632 C C . SER A 1 89 ? 3.821 -5.960 9.882 1.00 96.00 89 SER A C 1
ATOM 634 O O . SER A 1 89 ? 4.575 -5.343 10.632 1.00 96.00 89 SER A O 1
ATOM 636 N N . GLY A 1 90 ? 4.079 -6.110 8.584 1.00 95.19 90 GLY A N 1
ATOM 637 C CA . GLY A 1 90 ? 5.179 -5.450 7.905 1.00 95.19 90 GLY A CA 1
ATOM 638 C C . GLY A 1 90 ? 4.841 -4.062 7.373 1.00 95.19 90 GLY A C 1
ATOM 639 O O . GLY A 1 90 ? 5.760 -3.391 6.922 1.00 95.19 90 GLY A O 1
ATOM 640 N N . LEU A 1 91 ? 3.578 -3.621 7.385 1.00 96.62 91 LEU A N 1
ATOM 641 C CA . LEU A 1 91 ? 3.186 -2.316 6.848 1.00 96.62 91 LEU A CA 1
ATOM 642 C C . LEU A 1 91 ? 3.862 -1.180 7.635 1.00 96.62 91 LEU A C 1
ATOM 644 O O . LEU A 1 91 ? 3.744 -1.096 8.857 1.00 96.62 91 LEU A O 1
ATOM 648 N N . GLN A 1 92 ? 4.591 -0.313 6.931 1.00 95.75 92 GLN A N 1
ATOM 649 C CA . GLN A 1 92 ? 5.318 0.805 7.536 1.00 95.75 92 GLN A CA 1
ATOM 650 C C . GLN A 1 92 ? 4.568 2.112 7.293 1.00 95.75 92 GLN A C 1
ATOM 652 O O . GLN A 1 92 ? 4.091 2.357 6.192 1.00 95.75 92 GLN A O 1
ATOM 657 N N . ALA A 1 93 ? 4.489 2.974 8.306 1.00 95.44 93 ALA A N 1
ATOM 658 C CA . ALA A 1 93 ? 3.914 4.307 8.151 1.00 95.44 93 ALA A CA 1
ATOM 659 C C . ALA A 1 93 ? 4.909 5.282 7.498 1.00 95.44 93 ALA A C 1
ATOM 661 O O . ALA A 1 93 ? 6.122 5.156 7.671 1.00 95.44 93 ALA A O 1
ATOM 662 N N . ASN A 1 94 ? 4.383 6.312 6.831 1.00 92.94 94 ASN A N 1
ATOM 663 C CA . ASN A 1 94 ? 5.123 7.374 6.138 1.00 92.94 94 ASN A CA 1
ATOM 664 C C . ASN A 1 94 ? 6.005 6.888 4.975 1.00 92.94 94 ASN A C 1
ATOM 666 O O . ASN A 1 94 ? 6.978 7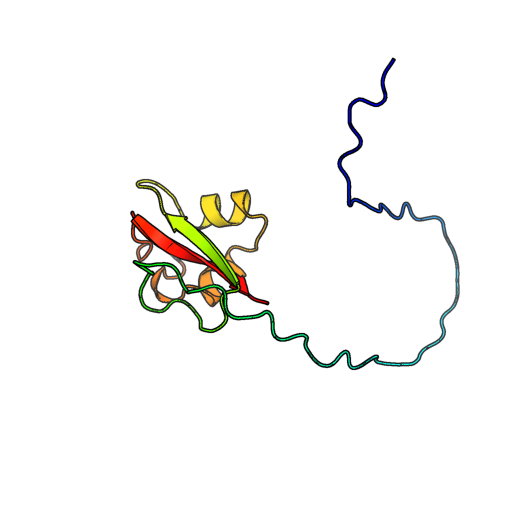.554 4.618 1.00 92.94 94 ASN A O 1
ATOM 670 N N . VAL A 1 95 ? 5.663 5.748 4.377 1.00 95.12 95 VAL A N 1
ATOM 671 C CA . VAL A 1 95 ? 6.285 5.242 3.150 1.00 95.12 95 VAL A CA 1
ATOM 672 C C . VAL A 1 95 ? 5.218 4.949 2.102 1.00 95.12 95 VAL A C 1
ATOM 674 O O . VAL A 1 95 ? 4.047 4.744 2.427 1.00 95.12 95 VAL A O 1
ATOM 677 N N . TYR A 1 96 ? 5.624 4.949 0.837 1.00 95.94 96 TYR A N 1
ATOM 678 C CA . TYR A 1 96 ? 4.754 4.608 -0.278 1.00 95.94 96 TYR A CA 1
ATOM 679 C C . TYR A 1 96 ? 4.696 3.094 -0.497 1.00 95.94 96 TYR A C 1
ATOM 681 O O . TYR A 1 96 ? 5.736 2.433 -0.563 1.00 95.94 96 TYR A O 1
ATOM 689 N N . VAL A 1 97 ? 3.480 2.577 -0.657 1.00 96.81 97 VAL A N 1
ATOM 690 C CA . VAL A 1 97 ? 3.170 1.200 -1.069 1.00 96.81 97 VAL A CA 1
ATOM 691 C C . VAL A 1 97 ? 2.480 1.202 -2.427 1.00 96.81 97 VAL A C 1
ATOM 6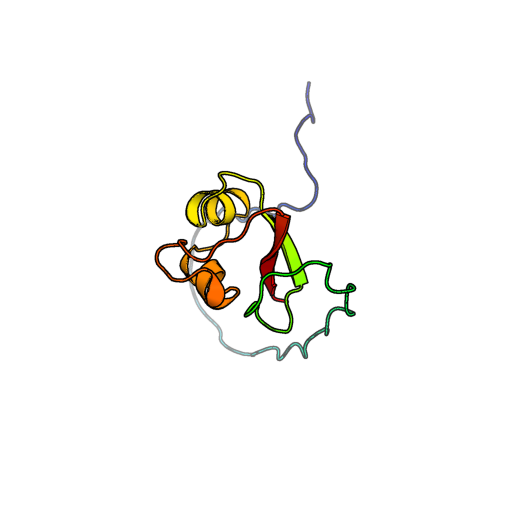93 O O . VAL A 1 97 ? 1.883 2.204 -2.825 1.00 96.81 97 VAL A O 1
ATOM 696 N N . CYS A 1 98 ? 2.552 0.082 -3.135 1.00 96.94 98 CYS A N 1
ATOM 697 C CA . CYS A 1 98 ? 1.918 -0.079 -4.429 1.00 96.94 98 CYS A CA 1
ATOM 698 C C . CYS A 1 98 ? 0.435 -0.424 -4.294 1.00 96.94 98 CYS A C 1
ATOM 700 O O . CYS A 1 98 ? 0.077 -1.347 -3.563 1.00 96.94 98 CYS A O 1
ATOM 702 N N . ILE A 1 99 ? -0.415 0.280 -5.031 1.00 96.38 99 ILE A N 1
ATOM 703 C CA . ILE A 1 99 ? -1.865 0.036 -5.082 1.00 96.38 99 ILE A CA 1
ATOM 704 C C . ILE A 1 99 ? -2.371 -0.202 -6.508 1.00 96.38 99 ILE A C 1
ATOM 706 O O . ILE A 1 99 ? -3.567 -0.369 -6.705 1.00 96.38 99 ILE A O 1
ATOM 710 N N . GLY A 1 100 ? -1.473 -0.251 -7.492 1.00 92.50 100 GLY A N 1
ATOM 711 C CA . GLY A 1 100 ? -1.827 -0.563 -8.869 1.00 92.50 100 GLY A CA 1
ATOM 712 C C . GLY A 1 100 ? -0.592 -0.758 -9.737 1.00 92.50 100 GLY A C 1
ATOM 713 O O . GLY A 1 100 ? 0.381 -0.007 -9.641 1.00 92.50 100 GLY A O 1
ATOM 714 N N . VAL A 1 101 ? -0.634 -1.771 -10.595 1.00 86.31 101 VAL A N 1
ATOM 715 C CA . VAL A 1 101 ? 0.343 -2.008 -11.667 1.00 86.31 101 VAL A CA 1
ATOM 716 C C . VAL A 1 101 ? -0.323 -1.726 -13.012 1.00 86.31 101 VAL A C 1
ATOM 718 O O . VAL A 1 101 ? -1.540 -1.859 -13.131 1.00 86.31 101 VAL A O 1
ATOM 721 N N . ALA A 1 102 ? 0.464 -1.318 -14.004 1.00 70.56 102 ALA A N 1
ATOM 722 C CA . ALA A 1 102 ? -0.029 -1.047 -15.354 1.00 70.56 102 ALA A CA 1
ATOM 723 C C . ALA A 1 102 ? 0.127 -2.224 -16.322 1.00 70.56 102 ALA A C 1
ATOM 725 O O . ALA A 1 102 ? 1.060 -3.038 -16.124 1.00 70.56 102 ALA A O 1
#

Organism: NCBI:txid2175907

Sequence (102 aa):
MDCTGLQADVYVCVGLAAADAPRPTAATTTMAVPSTGATPSPTQEGMVAGCAEFYLVQSGDGCWAISDAQGISLDEFYMWNPAVKTDCSGLQANVYVCIGVA